Protein AF-A0A553ZN23-F1 (afdb_monomer_lite)

Sequence (67 aa):
MRRGLGTRLLAAALAHRSDGLTLHVFEANTGARAFYARHGFTTVASGSDNMEGLPELTLHRGPAPAP

Structure (mmCIF, N/CA/C/O backbone):
data_AF-A0A553ZN23-F1
#
_entry.id   AF-A0A553ZN23-F1
#
loop_
_atom_site.group_PDB
_atom_site.id
_atom_site.type_symbol
_atom_site.label_atom_id
_atom_site.label_alt_id
_atom_site.label_comp_id
_atom_site.label_asym_id
_atom_site.label_entity_id
_atom_site.label_seq_id
_atom_site.pdbx_PDB_ins_code
_atom_site.Cartn_x
_atom_site.Cartn_y
_atom_site.Cartn_z
_atom_site.occupancy
_atom_site.B_iso_or_equiv
_atom_site.auth_seq_id
_atom_site.auth_comp_id
_atom_site.auth_asym_id
_atom_site.auth_atom_id
_atom_site.pdbx_PDB_model_num
ATOM 1 N N . MET A 1 1 ? -12.292 -10.706 -16.109 1.00 57.19 1 MET A N 1
ATOM 2 C CA . MET A 1 1 ? -13.260 -10.220 -15.092 1.00 57.19 1 MET A CA 1
ATOM 3 C C . MET A 1 1 ? -12.607 -10.203 -13.714 1.00 57.19 1 MET A C 1
ATOM 5 O O . MET A 1 1 ? -12.033 -11.212 -13.323 1.00 57.19 1 MET A O 1
ATOM 9 N N . ARG A 1 2 ? -12.688 -9.094 -12.967 1.00 75.94 2 ARG A N 1
ATOM 10 C CA . ARG A 1 2 ? -12.246 -9.031 -11.560 1.00 75.94 2 ARG A CA 1
ATOM 11 C C . ARG A 1 2 ? -13.383 -9.566 -10.679 1.00 75.94 2 ARG A C 1
ATOM 13 O O . ARG A 1 2 ? -14.350 -8.856 -10.453 1.00 75.94 2 ARG A O 1
ATOM 20 N N . ARG A 1 3 ? -13.299 -10.810 -10.194 1.00 82.06 3 ARG A N 1
ATOM 21 C CA . ARG A 1 3 ? -14.378 -11.476 -9.420 1.00 82.06 3 ARG A CA 1
ATOM 22 C C . ARG A 1 3 ? -14.494 -11.016 -7.952 1.00 82.06 3 ARG A C 1
ATOM 24 O O . ARG A 1 3 ? -15.015 -11.745 -7.118 1.00 82.06 3 ARG A O 1
ATOM 31 N N . GLY A 1 4 ? -13.933 -9.857 -7.601 1.00 89.00 4 GLY A N 1
ATOM 32 C CA . GLY A 1 4 ? -13.961 -9.320 -6.231 1.00 89.00 4 GLY A CA 1
ATOM 33 C C . GLY A 1 4 ? -13.174 -10.116 -5.176 1.00 89.00 4 GLY A C 1
ATOM 34 O O . GLY A 1 4 ? -13.190 -9.740 -4.008 1.00 89.00 4 GLY A O 1
ATOM 35 N N . LEU A 1 5 ? -12.461 -11.185 -5.555 1.00 93.44 5 LEU A N 1
ATOM 36 C CA . LEU A 1 5 ? -11.727 -12.039 -4.609 1.00 93.44 5 LEU A CA 1
ATOM 37 C C . LEU A 1 5 ? -10.676 -11.264 -3.808 1.00 93.44 5 LEU A C 1
ATOM 39 O O . LEU A 1 5 ? -10.614 -11.419 -2.595 1.00 93.44 5 LEU A O 1
ATOM 43 N N . GLY A 1 6 ? -9.919 -10.376 -4.461 1.00 93.00 6 GLY A N 1
ATOM 44 C CA . GLY A 1 6 ? -8.933 -9.534 -3.775 1.00 93.00 6 GLY A CA 1
ATOM 45 C C . GLY A 1 6 ? -9.562 -8.671 -2.680 1.00 93.00 6 GLY A C 1
ATOM 46 O O . GLY A 1 6 ? -9.042 -8.613 -1.573 1.00 93.00 6 GLY A O 1
ATOM 47 N N . THR A 1 7 ? -10.723 -8.066 -2.947 1.00 95.25 7 THR A N 1
ATOM 48 C CA . THR A 1 7 ? -11.455 -7.270 -1.949 1.00 95.25 7 THR A CA 1
ATOM 49 C C . THR A 1 7 ? -11.930 -8.132 -0.782 1.00 95.25 7 THR A C 1
ATOM 51 O O . THR A 1 7 ? -11.794 -7.717 0.363 1.00 95.25 7 THR A O 1
ATOM 54 N N . ARG A 1 8 ? -12.437 -9.346 -1.042 1.00 95.50 8 ARG A N 1
ATOM 55 C CA . ARG A 1 8 ? -12.886 -10.267 0.018 1.00 95.50 8 ARG A CA 1
ATOM 56 C C . ARG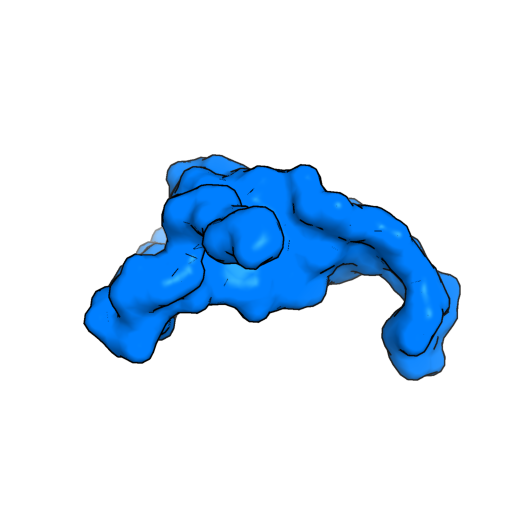 A 1 8 ? -11.734 -10.728 0.910 1.00 95.50 8 ARG A C 1
ATOM 58 O O . ARG A 1 8 ? -11.876 -10.722 2.127 1.00 95.50 8 ARG A O 1
ATOM 65 N N . LEU A 1 9 ? -10.601 -11.094 0.310 1.00 95.19 9 LEU A N 1
ATOM 66 C CA . LEU A 1 9 ? -9.405 -11.504 1.048 1.00 95.19 9 LEU A CA 1
ATOM 67 C C . LEU A 1 9 ? -8.842 -10.347 1.877 1.00 95.19 9 LEU A C 1
ATOM 69 O O . LEU A 1 9 ? -8.549 -10.523 3.056 1.00 95.19 9 LEU A O 1
ATOM 73 N N . LEU A 1 10 ? -8.758 -9.151 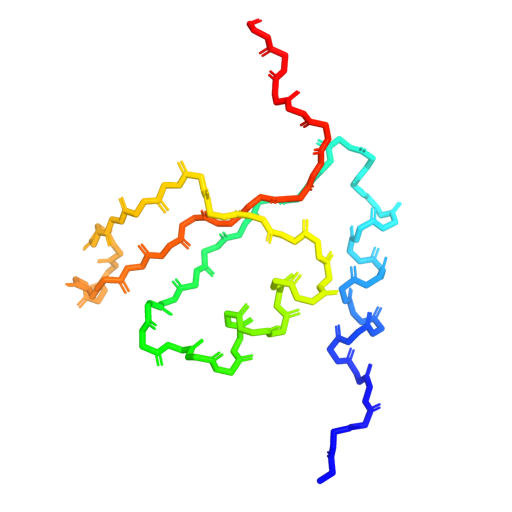1.290 1.00 95.25 10 LEU A N 1
ATOM 74 C CA . LEU A 1 10 ? -8.280 -7.969 1.999 1.00 95.25 10 LEU A CA 1
ATOM 75 C C . LEU A 1 10 ? -9.208 -7.581 3.159 1.00 95.25 10 LEU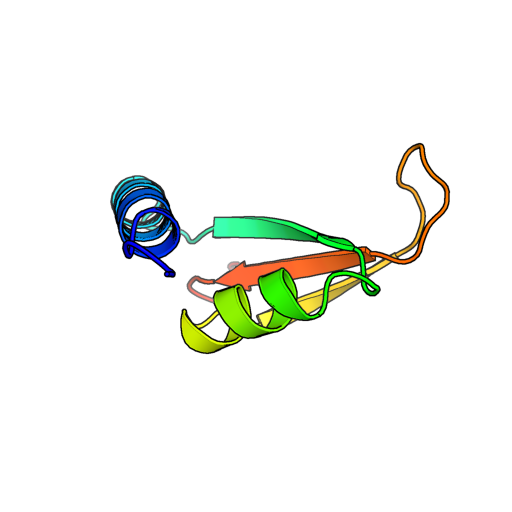 A C 1
ATOM 77 O O . LEU A 1 10 ? -8.728 -7.259 4.240 1.00 95.25 10 LEU A O 1
ATOM 81 N N . ALA A 1 11 ? -10.528 -7.641 2.960 1.00 94.25 11 ALA A N 1
ATOM 82 C CA . ALA A 1 11 ? -11.497 -7.365 4.018 1.00 94.25 11 ALA A CA 1
ATOM 83 C C . ALA A 1 11 ? -11.350 -8.336 5.199 1.00 94.25 11 ALA A C 1
ATOM 85 O O . ALA A 1 11 ? -11.351 -7.897 6.345 1.00 94.25 11 ALA A O 1
ATOM 86 N N . ALA A 1 12 ? -11.161 -9.631 4.926 1.00 95.00 12 ALA A N 1
ATOM 87 C CA . ALA A 1 12 ? -10.907 -10.621 5.969 1.00 95.00 12 ALA A CA 1
ATOM 88 C C . ALA A 1 12 ? -9.594 -10.340 6.720 1.00 95.00 12 ALA A C 1
ATOM 90 O O . ALA A 1 12 ? -9.578 -10.352 7.947 1.00 95.00 12 ALA A O 1
ATOM 91 N N . ALA A 1 13 ? -8.510 -10.018 6.005 1.00 94.06 13 ALA A N 1
ATOM 92 C CA . ALA A 1 13 ? -7.227 -9.686 6.627 1.00 94.06 13 ALA A CA 1
ATOM 93 C C . ALA A 1 13 ? -7.332 -8.474 7.569 1.00 94.06 13 ALA A C 1
ATOM 95 O O . ALA A 1 13 ? -6.827 -8.514 8.689 1.00 94.06 13 ALA A O 1
ATOM 96 N N . LEU A 1 14 ? -8.033 -7.421 7.140 1.00 92.19 14 LEU A N 1
ATOM 97 C CA . LEU A 1 14 ? -8.244 -6.214 7.942 1.00 92.19 14 LEU A CA 1
ATOM 98 C C . LEU A 1 14 ? -9.158 -6.456 9.148 1.00 92.19 14 LEU A C 1
ATOM 100 O O . LEU A 1 14 ? -8.924 -5.885 10.206 1.00 92.19 14 LEU A O 1
ATOM 104 N N . ALA A 1 15 ? -10.161 -7.331 9.028 1.00 92.75 15 ALA A N 1
ATOM 105 C CA . ALA A 1 15 ? -11.015 -7.701 10.158 1.00 92.75 15 ALA A CA 1
ATOM 106 C C . ALA A 1 15 ? -10.230 -8.385 11.297 1.00 92.75 15 ALA A C 1
ATOM 108 O O . ALA A 1 15 ? -10.616 -8.282 12.456 1.00 92.75 15 ALA A O 1
ATOM 109 N N . HIS A 1 16 ? -9.110 -9.047 10.982 1.00 91.88 16 HIS A N 1
ATOM 110 C CA . HIS A 1 16 ? -8.221 -9.687 11.960 1.00 91.88 16 HIS A CA 1
ATOM 111 C C . HIS A 1 16 ? -7.077 -8.787 12.463 1.00 91.88 16 HIS A C 1
ATOM 113 O O . HIS A 1 16 ? -6.210 -9.252 13.214 1.00 91.88 16 HIS A O 1
ATOM 119 N N . ARG A 1 17 ? -7.021 -7.525 12.026 1.00 85.94 17 ARG A N 1
ATOM 120 C CA . ARG A 1 17 ? -5.942 -6.579 12.336 1.00 85.94 17 ARG A CA 1
ATOM 121 C C . ARG A 1 17 ? -6.526 -5.205 12.669 1.00 85.94 17 ARG A C 1
ATOM 123 O O . ARG A 1 17 ? -6.550 -4.311 11.827 1.00 85.94 17 ARG A O 1
ATOM 130 N N . SER A 1 18 ? -6.987 -5.052 13.913 1.00 80.19 18 SER A N 1
ATOM 131 C CA . SER A 1 18 ? -7.525 -3.789 14.445 1.00 80.19 18 SER A CA 1
ATOM 132 C C . SER A 1 18 ? -6.517 -2.642 14.393 1.00 80.19 18 SER A C 1
ATOM 134 O O . SER A 1 18 ? -6.901 -1.499 14.163 1.00 80.19 18 SER A O 1
ATOM 136 N N . ASP A 1 19 ? -5.233 -2.962 14.545 1.00 85.94 19 ASP A N 1
ATOM 137 C CA . ASP A 1 19 ? -4.160 -1.973 14.706 1.00 85.94 19 ASP A CA 1
ATOM 138 C C . ASP A 1 19 ? -3.574 -1.522 13.360 1.00 85.94 19 ASP A C 1
ATOM 140 O O . ASP A 1 19 ? -2.630 -0.740 13.299 1.00 85.94 19 ASP A O 1
ATOM 144 N N . GLY A 1 20 ? -4.153 -2.007 12.260 1.00 90.31 20 GLY A N 1
ATOM 145 C CA . GLY A 1 20 ? -3.713 -1.724 10.907 1.00 90.31 20 GLY A CA 1
ATOM 146 C C . GLY A 1 20 ? -2.920 -2.854 10.257 1.00 90.31 20 GLY A C 1
ATOM 147 O O . GLY A 1 20 ? -2.576 -3.870 10.861 1.00 90.31 20 GLY A O 1
ATOM 148 N N . LEU A 1 21 ? -2.667 -2.682 8.964 1.00 94.94 21 LEU A N 1
ATOM 149 C CA . LEU A 1 21 ? -1.990 -3.641 8.105 1.00 94.94 21 LEU A CA 1
ATOM 150 C C . LEU A 1 21 ? -0.927 -2.920 7.278 1.00 94.94 21 LEU A C 1
ATOM 152 O O . LEU A 1 21 ? -1.225 -1.942 6.590 1.00 94.94 21 LEU A O 1
ATOM 156 N N . THR A 1 22 ? 0.293 -3.448 7.324 1.00 95.56 22 THR A N 1
ATOM 157 C CA . THR A 1 22 ? 1.423 -3.012 6.499 1.00 95.56 22 THR A CA 1
ATOM 158 C C . THR A 1 22 ? 1.765 -4.102 5.493 1.00 95.56 22 THR A C 1
ATOM 160 O O . THR A 1 22 ? 1.721 -5.288 5.821 1.00 95.56 22 THR A O 1
ATOM 163 N N . LEU A 1 23 ? 2.078 -3.707 4.262 1.00 96.44 23 LEU A N 1
ATOM 164 C CA . LEU A 1 23 ? 2.485 -4.618 3.198 1.00 96.44 23 LEU A CA 1
ATOM 165 C C . LEU A 1 23 ? 3.475 -3.953 2.249 1.00 96.44 23 LEU A C 1
ATOM 167 O O . LEU A 1 23 ? 3.562 -2.728 2.186 1.00 96.44 23 LEU A O 1
ATOM 171 N N . HIS A 1 24 ? 4.158 -4.778 1.469 1.00 97.25 24 HIS A N 1
ATOM 172 C CA . HIS A 1 24 ? 5.094 -4.346 0.442 1.00 97.25 24 HIS A CA 1
ATOM 173 C C . HIS A 1 24 ? 4.503 -4.559 -0.951 1.00 97.25 24 HIS A C 1
ATOM 175 O O . HIS A 1 24 ? 3.770 -5.523 -1.197 1.00 97.25 24 HIS A O 1
ATOM 181 N N . VAL A 1 25 ? 4.796 -3.646 -1.873 1.00 97.62 25 VAL A N 1
ATOM 182 C CA . VAL A 1 25 ? 4.405 -3.765 -3.279 1.00 97.62 25 VAL A CA 1
ATOM 183 C C . VAL A 1 25 ? 5.483 -3.182 -4.179 1.00 97.62 25 VAL A C 1
ATOM 185 O O . VAL A 1 25 ? 5.930 -2.062 -3.964 1.00 97.62 25 VAL A O 1
ATOM 188 N N . PHE A 1 26 ? 5.859 -3.897 -5.239 1.00 98.12 26 PHE A N 1
ATOM 189 C CA . PHE A 1 26 ? 6.759 -3.339 -6.248 1.00 98.12 26 PHE A CA 1
ATOM 190 C C . PHE A 1 26 ? 6.168 -2.080 -6.888 1.00 98.12 26 PHE A C 1
ATOM 192 O O . PHE A 1 26 ? 4.986 -2.052 -7.254 1.00 98.12 26 PHE A O 1
ATOM 199 N N . GLU A 1 27 ? 7.001 -1.063 -7.107 1.00 97.38 27 GLU A N 1
ATOM 200 C CA . GLU A 1 27 ? 6.583 0.178 -7.766 1.00 97.38 27 GLU A CA 1
ATOM 201 C C . GLU A 1 27 ? 6.010 -0.089 -9.161 1.00 97.38 27 GLU A C 1
ATOM 203 O O . GLU A 1 27 ? 4.999 0.501 -9.551 1.00 97.38 27 GLU A O 1
ATOM 208 N N . ALA A 1 28 ? 6.584 -1.049 -9.887 1.00 97.75 28 ALA A N 1
ATOM 209 C CA . ALA A 1 28 ? 6.117 -1.447 -11.211 1.00 97.75 28 ALA A CA 1
ATOM 210 C C . ALA A 1 28 ? 4.698 -2.058 -11.207 1.00 97.75 28 ALA A C 1
ATOM 212 O O . ALA A 1 28 ? 4.016 -2.049 -12.233 1.00 97.75 28 ALA A O 1
ATOM 213 N N . ASN A 1 29 ? 4.203 -2.556 -10.066 1.00 97.62 29 ASN A N 1
ATOM 214 C CA . ASN A 1 29 ? 2.892 -3.199 -9.966 1.00 97.62 29 ASN A CA 1
ATOM 215 C C . ASN A 1 29 ? 1.759 -2.170 -9.806 1.00 97.62 29 ASN A C 1
ATOM 217 O O . ASN A 1 29 ? 1.093 -2.067 -8.772 1.00 97.62 29 ASN A O 1
ATOM 221 N N . THR A 1 30 ? 1.520 -1.396 -10.864 1.00 97.38 30 THR A N 1
ATOM 222 C CA . THR A 1 30 ? 0.500 -0.334 -10.910 1.00 97.38 30 THR A CA 1
ATOM 223 C C . THR A 1 30 ? -0.906 -0.844 -10.579 1.00 97.38 30 THR A C 1
ATOM 225 O O . THR A 1 30 ? -1.682 -0.147 -9.923 1.00 97.38 30 THR A O 1
ATOM 228 N N . GLY A 1 31 ? -1.228 -2.086 -10.958 1.00 97.25 31 GLY A N 1
ATOM 229 C CA . GLY A 1 31 ? -2.512 -2.723 -10.669 1.00 97.25 31 GLY A CA 1
ATOM 230 C C . GLY A 1 31 ? -2.743 -2.978 -9.177 1.00 97.25 31 GLY A C 1
ATOM 231 O O . GLY A 1 31 ? -3.830 -2.680 -8.670 1.00 97.25 31 GLY A O 1
ATOM 232 N N . ALA A 1 32 ? -1.737 -3.499 -8.470 1.00 96.88 32 ALA A N 1
ATOM 233 C CA . ALA A 1 32 ? -1.801 -3.701 -7.024 1.00 96.88 32 ALA A CA 1
ATOM 234 C C . ALA A 1 32 ? -1.765 -2.365 -6.270 1.00 96.88 32 ALA A C 1
ATOM 236 O O . ALA A 1 32 ? -2.578 -2.154 -5.374 1.00 96.88 32 ALA A O 1
ATOM 237 N N . ARG A 1 33 ? -0.912 -1.421 -6.691 1.00 97.88 33 ARG A N 1
ATOM 238 C CA . ARG A 1 33 ? -0.845 -0.065 -6.116 1.00 97.88 33 ARG A CA 1
ATOM 239 C C . ARG A 1 33 ? -2.199 0.643 -6.173 1.00 97.88 33 ARG A C 1
ATOM 241 O O . ARG A 1 33 ? -2.699 1.109 -5.153 1.00 97.88 33 ARG A O 1
ATOM 248 N N . ALA A 1 34 ? -2.846 0.649 -7.341 1.00 97.19 34 ALA A N 1
ATOM 249 C CA . ALA A 1 34 ? -4.180 1.224 -7.497 1.00 97.19 34 ALA A CA 1
ATOM 250 C C . ALA A 1 34 ? -5.246 0.465 -6.688 1.00 97.19 34 ALA A C 1
ATOM 252 O O . ALA A 1 34 ? -6.192 1.073 -6.188 1.00 97.19 34 ALA A O 1
ATOM 253 N N . PHE A 1 35 ? -5.116 -0.859 -6.553 1.00 97.44 35 PHE A N 1
ATOM 254 C CA . PHE A 1 35 ? -6.014 -1.657 -5.722 1.00 97.44 35 PHE A CA 1
ATOM 255 C C . PHE A 1 35 ? -5.902 -1.268 -4.244 1.00 97.44 35 PHE A C 1
ATOM 257 O O . PHE A 1 35 ? -6.926 -0.953 -3.642 1.00 97.44 35 PHE A O 1
ATOM 264 N N . TYR A 1 36 ? -4.699 -1.222 -3.674 1.00 97.44 36 TYR A N 1
ATOM 265 C CA . TYR A 1 36 ? -4.504 -0.887 -2.263 1.00 97.44 36 TYR A CA 1
ATOM 266 C C . TYR A 1 36 ? -4.858 0.570 -1.951 1.00 97.44 36 TYR A C 1
ATOM 268 O O . TYR A 1 36 ? -5.549 0.819 -0.963 1.00 97.44 36 TYR A O 1
ATOM 276 N N . ALA A 1 37 ? -4.514 1.515 -2.833 1.00 97.19 37 ALA A N 1
ATOM 277 C CA . ALA A 1 37 ? -4.903 2.919 -2.681 1.00 97.19 37 ALA A CA 1
ATOM 278 C C . ALA A 1 37 ? -6.432 3.090 -2.590 1.00 97.19 37 ALA A C 1
ATOM 280 O O . ALA A 1 37 ? -6.938 3.766 -1.698 1.00 97.19 37 ALA A O 1
ATOM 281 N N . ARG A 1 38 ? -7.200 2.393 -3.445 1.00 96.62 38 ARG A N 1
ATOM 282 C CA . ARG A 1 38 ? -8.678 2.389 -3.382 1.00 96.62 38 ARG A CA 1
ATOM 283 C C . ARG A 1 38 ? -9.238 1.787 -2.092 1.00 96.62 38 ARG A C 1
ATOM 285 O O . ARG A 1 38 ? -10.383 2.065 -1.755 1.00 96.62 38 ARG A O 1
ATOM 292 N N . HIS A 1 39 ? -8.462 0.961 -1.394 1.00 95.88 39 HIS A N 1
ATOM 293 C CA . HIS A 1 39 ? -8.841 0.374 -0.109 1.00 95.88 39 HIS A CA 1
ATOM 294 C C . HIS A 1 39 ? -8.238 1.132 1.083 1.00 95.88 39 HIS A C 1
ATOM 296 O O . HIS A 1 39 ? -8.249 0.594 2.186 1.00 95.88 39 HIS A O 1
ATOM 302 N N . GLY A 1 40 ? -7.746 2.360 0.890 1.00 95.81 40 GLY A N 1
ATOM 303 C CA . GLY A 1 40 ? -7.319 3.249 1.974 1.00 95.81 40 GLY A CA 1
ATOM 304 C C . GLY A 1 40 ? -5.893 3.027 2.474 1.00 95.81 40 GLY A C 1
ATOM 305 O O . GLY A 1 40 ? -5.573 3.475 3.569 1.00 95.81 40 GLY A O 1
ATOM 306 N N . PHE A 1 41 ? -5.050 2.333 1.710 1.00 97.56 41 PHE A N 1
ATOM 307 C CA . PHE A 1 41 ? -3.619 2.281 2.000 1.00 97.56 41 PHE A CA 1
ATOM 308 C C . PHE A 1 41 ? -2.917 3.546 1.510 1.00 97.56 41 PHE A C 1
ATOM 310 O O . PHE A 1 41 ? -3.200 4.033 0.412 1.00 97.56 41 PHE A O 1
ATOM 317 N N . THR A 1 42 ? -1.942 4.016 2.280 1.00 96.94 42 THR A N 1
ATOM 318 C CA . THR A 1 42 ? -1.030 5.101 1.909 1.00 96.94 42 THR A CA 1
ATOM 319 C C . THR A 1 42 ? 0.406 4.590 1.872 1.00 96.94 42 THR A C 1
ATOM 321 O O . THR A 1 42 ? 0.750 3.611 2.531 1.00 96.94 42 THR A O 1
ATOM 324 N N . THR A 1 43 ? 1.248 5.217 1.049 1.00 97.19 43 THR A N 1
ATOM 325 C CA . THR A 1 43 ? 2.686 4.911 1.031 1.00 97.19 43 THR A CA 1
ATOM 326 C C . THR A 1 43 ? 3.341 5.558 2.243 1.00 97.19 43 THR A C 1
ATOM 328 O O . THR A 1 43 ? 3.147 6.751 2.462 1.00 97.19 43 THR A O 1
ATOM 331 N N . VAL A 1 44 ? 4.102 4.779 3.010 1.00 96.88 44 VAL A N 1
ATOM 332 C CA . VAL A 1 44 ? 4.822 5.252 4.205 1.00 96.88 44 VAL A CA 1
ATOM 333 C C . VAL A 1 44 ? 6.339 5.158 4.062 1.00 96.88 44 VAL A C 1
ATOM 335 O O . VAL A 1 44 ? 7.056 5.862 4.763 1.00 96.88 44 VAL A O 1
ATOM 338 N N . ALA A 1 45 ? 6.831 4.330 3.139 1.00 96.69 45 ALA A N 1
ATOM 339 C CA . ALA A 1 45 ? 8.239 4.274 2.764 1.00 96.69 45 ALA A CA 1
ATOM 340 C C . ALA A 1 45 ? 8.398 3.766 1.324 1.00 96.69 45 ALA A C 1
ATOM 342 O O . ALA A 1 45 ? 7.490 3.135 0.774 1.00 96.69 45 ALA A O 1
ATOM 343 N N . SER A 1 46 ? 9.566 4.015 0.742 1.00 97.25 46 SER A N 1
ATOM 344 C CA . SER A 1 46 ? 10.044 3.391 -0.492 1.00 97.25 46 SER A CA 1
ATOM 345 C C . SER A 1 46 ? 11.434 2.802 -0.259 1.00 97.25 46 SER A C 1
ATOM 347 O O . SER A 1 46 ? 12.161 3.243 0.633 1.00 97.25 46 SER A O 1
ATOM 349 N N . GLY A 1 47 ? 11.796 1.787 -1.035 1.00 96.19 47 GLY A N 1
ATOM 350 C CA . GLY A 1 47 ? 13.061 1.077 -0.886 1.00 96.19 47 GLY A CA 1
ATOM 351 C C . GLY A 1 47 ? 13.366 0.187 -2.084 1.00 96.19 47 GLY A C 1
ATOM 352 O O . GLY A 1 47 ? 12.621 0.157 -3.059 1.00 96.19 47 GLY A O 1
ATOM 353 N N . SER A 1 48 ? 14.491 -0.519 -2.019 1.00 96.44 48 SER A N 1
ATOM 354 C CA . SER A 1 48 ? 14.898 -1.504 -3.035 1.00 96.44 48 SER A CA 1
ATOM 355 C C . SER A 1 48 ? 15.721 -2.653 -2.438 1.00 96.44 48 SER A C 1
ATOM 357 O O . SER A 1 48 ? 16.460 -3.318 -3.151 1.00 96.44 48 SER A O 1
ATOM 359 N N . ASP A 1 49 ? 15.585 -2.888 -1.128 1.00 92.31 49 ASP A N 1
ATOM 360 C CA . ASP A 1 49 ? 16.351 -3.894 -0.368 1.00 92.31 49 ASP A CA 1
ATOM 361 C C . ASP A 1 49 ? 15.666 -5.279 -0.343 1.00 92.31 49 ASP A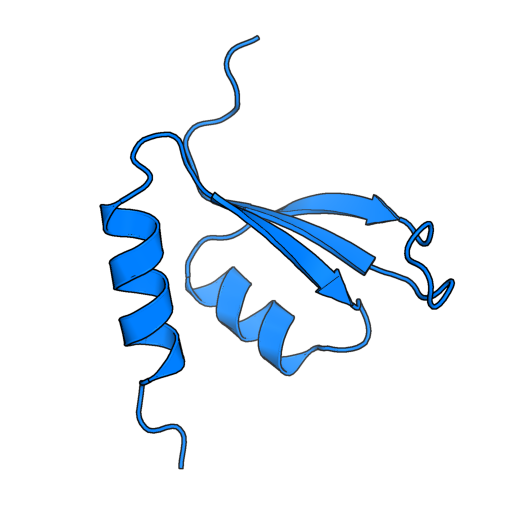 C 1
ATOM 363 O O . ASP A 1 49 ? 15.972 -6.144 0.474 1.00 92.31 49 ASP A O 1
ATOM 367 N N . ASN A 1 50 ? 14.695 -5.506 -1.233 1.00 90.50 50 ASN A N 1
ATOM 368 C CA . ASN A 1 50 ? 14.179 -6.850 -1.491 1.00 90.50 50 ASN A CA 1
ATOM 369 C C . ASN A 1 50 ? 15.219 -7.703 -2.227 1.00 90.50 50 ASN A C 1
ATOM 371 O O . ASN A 1 50 ? 16.165 -7.201 -2.832 1.00 90.50 50 ASN A O 1
ATOM 375 N N . MET A 1 51 ? 15.008 -9.019 -2.211 1.00 93.69 51 MET A N 1
ATOM 376 C CA . MET A 1 51 ? 15.913 -9.984 -2.844 1.00 93.69 51 MET A CA 1
ATOM 377 C C . MET A 1 51 ? 16.080 -9.756 -4.353 1.00 93.69 51 MET A C 1
ATOM 379 O O . MET A 1 51 ? 17.104 -10.134 -4.918 1.00 93.69 51 MET A O 1
ATOM 383 N N . GLU A 1 52 ? 15.094 -9.148 -5.009 1.00 93.12 52 GLU A N 1
ATOM 384 C CA . GLU A 1 52 ? 15.133 -8.806 -6.427 1.00 93.12 52 GLU A CA 1
ATOM 385 C C . GLU A 1 52 ? 15.894 -7.501 -6.722 1.00 93.12 52 GLU A C 1
ATOM 387 O O . GLU A 1 52 ? 16.166 -7.214 -7.890 1.00 93.12 52 GLU A O 1
ATOM 392 N N . GLY A 1 53 ? 16.237 -6.703 -5.704 1.00 94.94 53 GLY A N 1
ATOM 393 C CA . GLY A 1 53 ? 16.884 -5.398 -5.863 1.00 94.94 53 GLY A CA 1
ATOM 394 C C . GLY A 1 53 ? 16.024 -4.374 -6.614 1.00 94.94 53 GLY A C 1
ATOM 395 O O . GLY A 1 53 ? 16.551 -3.426 -7.199 1.00 94.94 53 GLY A O 1
ATOM 396 N N . LEU A 1 54 ? 14.705 -4.587 -6.676 1.00 97.50 54 LEU A N 1
ATOM 397 C CA . LEU A 1 54 ? 13.782 -3.758 -7.451 1.00 97.50 54 LEU A CA 1
ATOM 398 C C . LEU A 1 54 ? 13.103 -2.701 -6.574 1.00 97.50 54 LEU A C 1
ATOM 400 O O . LEU A 1 54 ? 12.864 -2.947 -5.395 1.00 97.50 54 LEU A O 1
ATOM 404 N N . PRO A 1 55 ? 12.705 -1.543 -7.130 1.00 98.00 55 PRO A N 1
ATOM 405 C CA . PRO A 1 55 ? 11.967 -0.542 -6.370 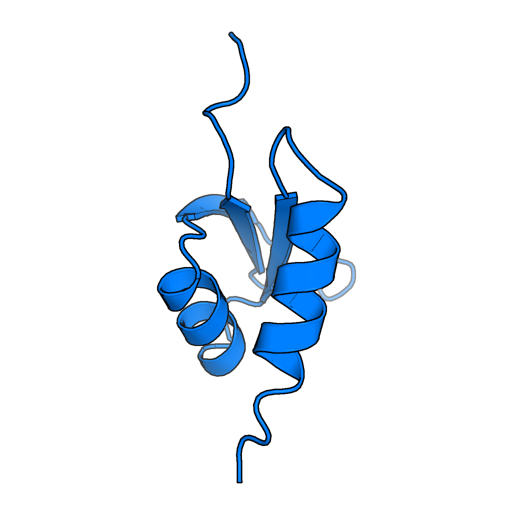1.00 98.00 55 PRO A CA 1
ATOM 406 C C . PRO A 1 55 ? 10.641 -1.081 -5.815 1.00 98.00 55 PRO A C 1
ATOM 408 O O . PRO A 1 55 ? 9.802 -1.626 -6.546 1.00 98.00 55 PRO A O 1
ATOM 411 N N . GLU A 1 56 ? 10.426 -0.883 -4.520 1.00 98.06 56 GLU A N 1
ATOM 412 C CA . GLU A 1 56 ? 9.219 -1.257 -3.794 1.00 98.06 56 GLU A CA 1
ATOM 413 C C . GLU A 1 56 ? 8.718 -0.132 -2.887 1.00 98.06 56 GLU A C 1
ATOM 415 O O . GLU A 1 56 ? 9.456 0.759 -2.467 1.00 98.06 56 GLU A O 1
ATOM 420 N N . LEU A 1 57 ? 7.434 -0.208 -2.554 1.00 97.94 57 LEU A N 1
ATOM 421 C CA . LEU A 1 57 ? 6.752 0.683 -1.633 1.00 97.94 57 LEU A CA 1
ATOM 422 C C . LEU A 1 57 ? 6.261 -0.109 -0.429 1.00 97.94 57 LEU A C 1
ATOM 424 O O . LEU A 1 57 ? 5.623 -1.155 -0.582 1.00 97.94 57 LEU A O 1
ATOM 428 N N . THR A 1 58 ? 6.450 0.462 0.752 1.00 97.81 58 THR A N 1
ATOM 429 C CA . THR A 1 58 ? 5.768 0.032 1.970 1.00 97.81 58 THR A CA 1
ATOM 430 C C . THR A 1 58 ? 4.460 0.800 2.077 1.00 97.81 58 THR A C 1
ATOM 432 O O . THR A 1 58 ? 4.446 2.034 2.148 1.00 97.81 58 THR A O 1
ATOM 435 N N . LEU A 1 59 ? 3.349 0.071 2.078 1.00 97.44 59 LEU A N 1
ATOM 436 C CA . LEU A 1 59 ? 2.008 0.618 2.216 1.00 97.44 59 LEU A CA 1
ATOM 437 C C . LEU A 1 59 ? 1.438 0.295 3.592 1.00 97.44 59 LEU A C 1
ATOM 439 O O . LEU A 1 59 ? 1.572 -0.833 4.062 1.00 97.44 59 LEU A O 1
ATOM 443 N N . HIS A 1 60 ? 0.729 1.246 4.191 1.00 96.31 60 HIS A N 1
ATOM 444 C CA . HIS A 1 60 ? 0.055 1.058 5.470 1.00 96.31 60 HIS A CA 1
ATOM 445 C C . HIS A 1 60 ? -1.409 1.498 5.406 1.00 96.31 60 HIS A C 1
ATOM 447 O O . HIS A 1 60 ? -1.751 2.485 4.755 1.00 96.31 60 HIS A O 1
ATOM 453 N N . ARG A 1 61 ? -2.275 0.763 6.108 1.00 95.12 61 ARG A N 1
ATOM 454 C CA . ARG A 1 61 ? -3.646 1.164 6.430 1.00 95.12 61 ARG A CA 1
ATOM 455 C C . ARG A 1 61 ? -3.898 0.890 7.904 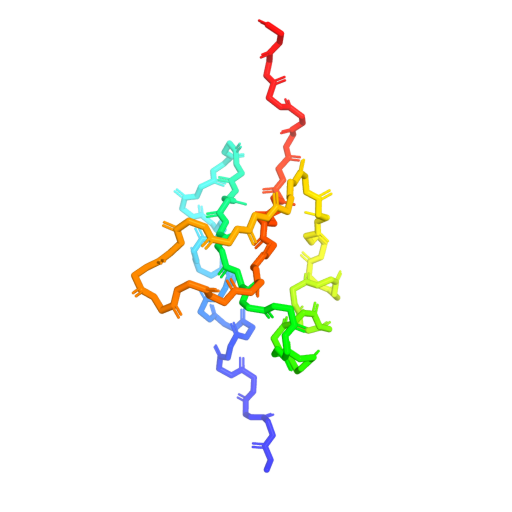1.00 95.12 61 ARG A C 1
ATOM 457 O O . ARG A 1 61 ? -3.904 -0.268 8.301 1.00 95.12 61 ARG A O 1
ATOM 464 N N . GLY A 1 62 ? -4.216 1.920 8.670 1.00 90.88 62 GLY A N 1
ATOM 465 C CA . GLY A 1 62 ? -4.462 1.810 10.102 1.00 90.88 62 GLY A CA 1
ATOM 466 C C . GLY A 1 62 ? -4.401 3.180 10.768 1.00 90.88 62 GLY A C 1
ATOM 467 O O . GLY A 1 62 ? -4.149 4.174 10.077 1.00 90.88 62 GLY A O 1
ATOM 468 N N . PRO A 1 63 ? -4.659 3.260 12.082 1.00 82.12 63 PRO A N 1
ATOM 469 C CA . PRO A 1 63 ? -4.267 4.435 12.850 1.00 82.12 63 PRO A CA 1
ATOM 470 C C . PRO A 1 63 ? -2.764 4.681 12.667 1.00 82.12 63 PRO A C 1
ATOM 472 O O . PRO A 1 63 ? -1.997 3.735 12.492 1.00 82.12 63 PRO A O 1
ATOM 475 N N . ALA A 1 64 ? -2.340 5.947 12.691 1.00 64.12 64 ALA A N 1
ATOM 476 C CA . ALA A 1 64 ? -0.912 6.251 12.691 1.00 64.12 64 ALA A CA 1
ATOM 477 C C . ALA A 1 64 ? -0.248 5.485 13.853 1.00 64.12 64 ALA A C 1
ATOM 479 O O . ALA A 1 64 ? -0.843 5.444 14.938 1.00 64.12 64 ALA A O 1
ATOM 480 N N . PRO A 1 65 ? 0.924 4.855 13.641 1.00 59.97 65 PRO A N 1
ATOM 481 C CA . PRO A 1 65 ? 1.616 4.167 14.721 1.00 59.97 65 PRO A CA 1
ATOM 482 C C . PRO A 1 65 ? 1.792 5.141 15.887 1.00 59.97 65 PRO A C 1
ATOM 484 O O . PRO A 1 65 ? 2.112 6.314 15.672 1.00 59.97 65 PRO A O 1
ATOM 487 N N . ALA A 1 66 ? 1.501 4.668 17.101 1.00 59.59 66 ALA A N 1
ATOM 488 C CA . ALA A 1 66 ? 1.703 5.462 18.305 1.00 59.59 66 ALA A CA 1
ATOM 489 C C . ALA A 1 66 ? 3.163 5.968 18.347 1.00 59.59 66 ALA A C 1
ATOM 491 O O . ALA A 1 66 ? 4.049 5.228 17.906 1.00 59.59 66 ALA A O 1
ATOM 492 N N . PRO A 1 67 ? 3.394 7.216 18.798 1.00 57.75 67 PRO A N 1
ATOM 493 C CA . PRO A 1 67 ? 4.732 7.796 18.883 1.00 57.75 67 PRO A CA 1
ATOM 494 C C . PRO A 1 67 ? 5.660 7.012 19.816 1.00 57.75 67 PRO A C 1
ATOM 496 O O . PRO A 1 67 ? 5.152 6.387 20.778 1.00 57.75 67 PRO A O 1
#

Secondary structure (DSSP, 8-state):
---SHHHHHHHHHHHT-TT-EEEEEETT-HHHHHHHHHTT-EEEEEE--STT---EEEEEESSPPP-

Foldseek 3Di:
DCPCPVVVVVVVVVVVPQAWDKDKDFPVPVVVVVVVVVVAKDFDDWDQPPPVSGIMTIIIDHPDPDD

InterPro domains:
  IPR000182 GNAT domain [PF13508] (2-42)
  IPR000182 GNAT domain [PS51186] (1-60)
  IPR016181 Acyl-CoA N-acyltransferase [SSF55729] (2-46)

Radius of gyration: 12.77 Å; chains: 1; bounding box: 31×20×34 Å

Organism: NCBI:txid2595054

pLDDT: mean 91.74, std 10.17, range [57.19, 98.12]